Protein AF-A0A917I198-F1 (afdb_monomer_lite)

Secondary structure (DSSP, 8-state):
---TT-TTEEEE-PPTTS-EEEEEE-SS-EEEEESS----TTS---------EEEEE--EEEEEE-GGG-EEEEHHHHHTS-----HHHHHHTGGGTTTS-EEEEEEEETTEEEEEEEEEE---

Structure (mmCIF, N/CA/C/O backbone):
data_AF-A0A917I198-F1
#
_entry.id   AF-A0A917I198-F1
#
loop_
_atom_site.group_PDB
_atom_site.id
_atom_site.type_symbol
_atom_site.label_atom_id
_atom_site.label_alt_id
_atom_site.label_comp_id
_atom_site.label_asym_id
_atom_site.label_entity_id
_atom_site.label_seq_id
_atom_site.pdbx_PDB_ins_code
_atom_site.Cartn_x
_atom_site.Cartn_y
_atom_site.Cartn_z
_atom_site.occupancy
_atom_site.B_iso_or_equiv
_atom_site.auth_seq_id
_atom_site.auth_comp_id
_atom_site.auth_asym_id
_atom_site.auth_atom_id
_atom_site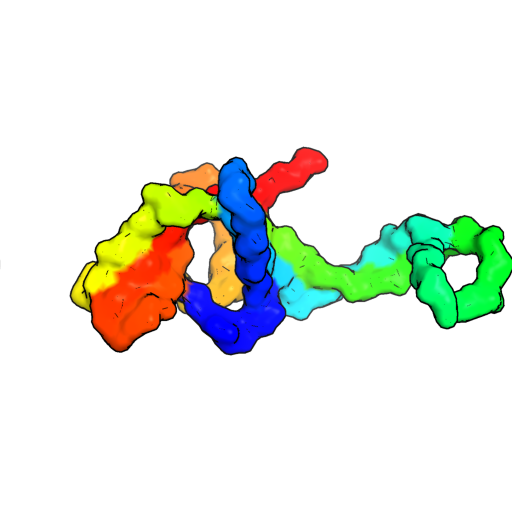.pdbx_PDB_model_num
ATOM 1 N N . MET A 1 1 ? 0.328 0.929 7.608 1.00 79.75 1 MET A N 1
ATOM 2 C CA . MET A 1 1 ? -0.414 2.214 7.566 1.00 79.75 1 MET A CA 1
ATOM 3 C C . MET A 1 1 ? 0.037 2.979 6.338 1.00 79.75 1 MET A C 1
ATOM 5 O O . MET A 1 1 ? 1.232 2.975 6.079 1.00 79.75 1 MET A O 1
ATOM 9 N N . ILE A 1 2 ? -0.884 3.589 5.590 1.00 77.31 2 ILE A N 1
ATOM 10 C CA . ILE A 1 2 ? -0.521 4.401 4.420 1.00 77.31 2 ILE A CA 1
ATOM 11 C C . ILE A 1 2 ? -0.121 5.798 4.893 1.00 77.31 2 ILE A C 1
ATOM 13 O O . ILE A 1 2 ? -0.906 6.475 5.560 1.00 77.31 2 ILE A O 1
ATOM 17 N N . ASP A 1 3 ? 1.095 6.222 4.555 1.00 78.25 3 ASP A N 1
ATOM 18 C CA . ASP A 1 3 ? 1.539 7.594 4.786 1.00 78.25 3 ASP A CA 1
ATOM 19 C C . ASP A 1 3 ? 0.968 8.513 3.698 1.00 78.25 3 ASP A C 1
ATOM 21 O O . ASP A 1 3 ? 1.244 8.340 2.514 1.00 78.25 3 ASP A O 1
ATOM 25 N N . LYS A 1 4 ? 0.178 9.514 4.103 1.00 76.94 4 LYS A N 1
ATOM 26 C CA . LYS A 1 4 ? -0.419 10.494 3.181 1.00 76.94 4 LYS A CA 1
ATOM 27 C C . LYS A 1 4 ? 0.619 11.419 2.537 1.00 76.94 4 LYS A C 1
ATOM 29 O O . LYS A 1 4 ? 0.292 12.088 1.563 1.00 76.94 4 LYS A O 1
ATOM 34 N N . LYS A 1 5 ? 1.833 11.5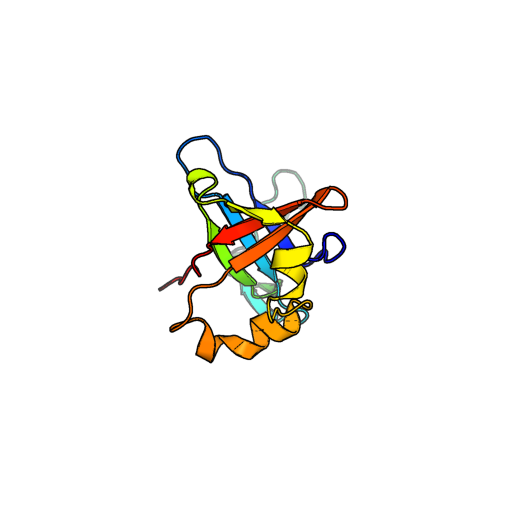03 3.091 1.00 81.25 5 LYS A N 1
ATOM 35 C CA . LYS A 1 5 ? 2.929 12.318 2.547 1.00 81.25 5 LYS A CA 1
ATOM 36 C C . LYS A 1 5 ? 3.807 11.555 1.555 1.00 81.25 5 LYS A C 1
ATOM 38 O O . LYS A 1 5 ? 4.648 12.179 0.911 1.00 81.25 5 LYS A O 1
ATOM 43 N N . ASP A 1 6 ? 3.631 10.240 1.422 1.00 82.06 6 ASP A N 1
ATOM 44 C CA . ASP A 1 6 ? 4.395 9.449 0.462 1.00 82.06 6 ASP A CA 1
ATOM 45 C C . ASP A 1 6 ? 3.852 9.675 -0.958 1.00 82.06 6 ASP A C 1
ATOM 47 O O . ASP A 1 6 ? 2.808 9.152 -1.347 1.00 82.06 6 ASP A O 1
ATOM 51 N N . THR A 1 7 ? 4.582 10.464 -1.748 1.00 84.19 7 THR A N 1
ATOM 52 C CA . THR A 1 7 ? 4.235 10.786 -3.143 1.00 84.19 7 THR A CA 1
ATOM 53 C C . THR A 1 7 ? 4.398 9.598 -4.096 1.00 84.19 7 THR A C 1
ATOM 55 O O . THR A 1 7 ? 3.977 9.672 -5.253 1.00 84.19 7 THR A O 1
ATOM 58 N N . LEU A 1 8 ? 4.994 8.499 -3.623 1.00 86.88 8 LEU A N 1
ATOM 59 C CA . LEU A 1 8 ? 5.164 7.245 -4.353 1.00 86.88 8 LEU A CA 1
ATOM 60 C C . LEU A 1 8 ? 4.046 6.239 -4.057 1.00 86.88 8 LEU A C 1
ATOM 62 O O . LEU A 1 8 ? 4.105 5.107 -4.539 1.00 86.88 8 LEU A O 1
ATOM 66 N N . ILE A 1 9 ? 3.014 6.653 -3.320 1.00 86.75 9 ILE A N 1
ATOM 67 C CA . ILE A 1 9 ? 1.754 5.926 -3.188 1.00 86.75 9 ILE A CA 1
ATOM 68 C C . ILE A 1 9 ? 0.667 6.728 -3.900 1.00 86.75 9 ILE A C 1
ATOM 70 O O . ILE A 1 9 ? 0.356 7.857 -3.527 1.00 86.75 9 ILE A O 1
ATOM 74 N N . LYS A 1 10 ? 0.050 6.134 -4.920 1.00 88.50 10 LYS A N 1
ATOM 75 C CA . LYS A 1 10 ? -1.134 6.695 -5.576 1.00 88.50 10 LYS A CA 1
ATOM 76 C C . LYS A 1 10 ? -2.355 5.868 -5.226 1.00 88.50 10 LYS A C 1
ATOM 78 O O . LYS A 1 10 ? -2.315 4.646 -5.297 1.00 88.50 10 LYS A O 1
ATOM 83 N N . LYS A 1 11 ? -3.450 6.540 -4.884 1.00 88.69 11 LYS A N 1
ATOM 84 C CA . LYS A 1 11 ? -4.772 5.933 -4.733 1.00 88.69 11 LYS A CA 1
ATOM 85 C C . LYS A 1 11 ? -5.617 6.328 -5.935 1.00 88.69 11 LYS A C 1
ATOM 87 O O . LYS A 1 11 ? -5.751 7.516 -6.216 1.00 88.69 11 LYS A O 1
ATOM 92 N N . ILE A 1 12 ? -6.158 5.341 -6.634 1.00 86.75 12 ILE A N 1
ATOM 93 C CA . ILE A 1 12 ? -6.987 5.536 -7.821 1.00 86.75 12 ILE A CA 1
ATOM 94 C C . ILE A 1 12 ? -8.404 5.121 -7.449 1.00 86.75 12 ILE A C 1
ATOM 96 O O . ILE A 1 12 ? -8.665 3.966 -7.099 1.00 86.75 12 ILE A O 1
ATOM 100 N N . GLU A 1 13 ? -9.308 6.096 -7.474 1.00 85.25 13 GLU A N 1
ATOM 101 C CA . GLU A 1 13 ? -10.712 5.885 -7.146 1.00 85.25 13 GLU A CA 1
ATOM 102 C C . GLU A 1 13 ? -11.503 5.671 -8.431 1.00 85.25 13 GLU A C 1
ATOM 104 O O . GLU A 1 13 ? -11.600 6.569 -9.269 1.00 85.25 13 GLU A O 1
ATOM 109 N N . ASN A 1 14 ? -12.053 4.472 -8.593 1.00 81.19 14 ASN A N 1
ATOM 110 C CA . ASN A 1 14 ? -12.844 4.134 -9.767 1.00 81.19 14 ASN A CA 1
ATOM 111 C C . ASN A 1 14 ? -14.336 4.397 -9.539 1.00 81.19 14 ASN A C 1
ATOM 113 O O . ASN A 1 14 ? -14.820 4.519 -8.409 1.00 81.19 14 ASN A O 1
ATOM 117 N N . LYS A 1 15 ? -15.079 4.484 -10.648 1.00 72.88 15 LYS A N 1
ATOM 118 C CA . LYS A 1 15 ? -16.539 4.634 -10.634 1.00 72.88 15 LYS A CA 1
ATOM 119 C C . LYS A 1 15 ? -17.217 3.420 -9.984 1.00 72.88 15 LYS A C 1
ATOM 121 O O . LYS A 1 15 ? -16.648 2.336 -9.865 1.00 72.88 15 LYS A O 1
ATOM 126 N N . LYS A 1 16 ? -18.468 3.628 -9.565 1.00 63.69 16 LYS A N 1
ATOM 127 C CA . LYS A 1 16 ? -19.311 2.630 -8.893 1.00 63.69 16 LYS A CA 1
ATOM 128 C C . LYS A 1 16 ? -19.359 1.333 -9.720 1.00 63.69 16 LYS A C 1
ATOM 130 O O . LYS A 1 16 ? -19.801 1.368 -10.862 1.00 63.69 16 LYS A O 1
ATOM 135 N N . GLY A 1 17 ? -18.900 0.224 -9.138 1.00 64.75 17 GLY A N 1
ATOM 136 C CA . GLY A 1 17 ? -18.868 -1.099 -9.780 1.00 64.75 17 GLY A CA 1
ATOM 137 C C . GLY A 1 17 ? -17.470 -1.629 -10.114 1.00 64.75 17 GLY A C 1
ATOM 138 O O . GLY A 1 17 ? -17.333 -2.823 -10.348 1.00 64.75 17 GLY A O 1
ATOM 139 N N . SER A 1 18 ? -16.430 -0.793 -10.070 1.00 75.56 18 SER A N 1
ATOM 140 C CA . SER A 1 18 ? -15.040 -1.227 -10.267 1.00 75.56 18 SER A CA 1
ATOM 141 C C . SER A 1 18 ? -14.252 -1.208 -8.951 1.00 75.56 18 SER A C 1
ATOM 143 O O . SER A 1 18 ? -14.519 -0.353 -8.094 1.00 75.56 18 SER A O 1
ATOM 145 N N . PRO A 1 19 ? -13.280 -2.124 -8.761 1.00 84.62 19 PRO A N 1
ATOM 146 C CA . PRO A 1 19 ? -12.386 -2.064 -7.613 1.00 84.62 19 PRO A CA 1
ATOM 147 C C . PRO A 1 19 ? -11.630 -0.736 -7.611 1.00 84.62 19 PRO A C 1
ATOM 149 O O . PRO A 1 19 ? -11.385 -0.129 -8.651 1.00 84.62 19 PRO A O 1
ATOM 152 N N . ASN A 1 20 ? -11.292 -0.255 -6.420 1.00 89.44 20 ASN A N 1
ATOM 153 C CA . ASN A 1 20 ? -10.382 0.872 -6.263 1.00 89.44 20 ASN A CA 1
ATOM 154 C C . ASN A 1 20 ? -8.962 0.326 -6.146 1.00 89.44 20 ASN A C 1
ATOM 156 O O . ASN A 1 20 ? -8.776 -0.827 -5.757 1.00 89.44 20 ASN A O 1
ATOM 160 N N . HIS A 1 21 ? -7.971 1.154 -6.454 1.00 91.75 21 HIS A N 1
ATOM 161 C CA . HIS A 1 21 ? -6.596 0.689 -6.571 1.00 91.75 21 HIS A CA 1
ATOM 162 C C . HIS A 1 21 ? -5.664 1.536 -5.715 1.00 91.75 21 HIS A C 1
ATOM 164 O O . HIS A 1 21 ? -5.863 2.741 -5.531 1.00 91.75 21 HIS A O 1
ATOM 170 N N . TYR A 1 22 ? -4.609 0.903 -5.228 1.00 90.31 22 TYR A N 1
ATOM 171 C CA . TYR A 1 22 ? -3.396 1.584 -4.836 1.00 90.31 22 TYR A CA 1
ATOM 172 C C . TYR A 1 22 ? -2.247 1.155 -5.723 1.00 90.31 22 TYR A C 1
ATOM 174 O O . TYR A 1 22 ? -2.069 -0.031 -5.974 1.00 90.31 22 TYR A O 1
ATOM 182 N N . GLN A 1 23 ? -1.416 2.115 -6.096 1.00 89.94 23 GLN A N 1
ATOM 183 C CA . GLN A 1 23 ? -0.180 1.885 -6.816 1.00 89.94 23 GLN A CA 1
ATOM 184 C C . GLN A 1 23 ? 0.994 2.380 -5.974 1.00 89.94 23 GLN A C 1
ATOM 186 O O . GLN A 1 23 ? 1.056 3.550 -5.591 1.00 89.94 23 GLN A O 1
ATOM 191 N N . PHE A 1 24 ? 1.905 1.468 -5.659 1.00 89.00 24 PHE A N 1
ATOM 192 C CA . PHE A 1 24 ? 3.079 1.675 -4.825 1.00 89.00 24 PHE A CA 1
ATOM 193 C C . PHE A 1 24 ? 4.309 1.624 -5.733 1.00 89.00 24 PHE A C 1
ATOM 195 O O . PHE A 1 24 ? 4.727 0.550 -6.157 1.00 89.00 24 PHE A O 1
ATOM 202 N N . PHE A 1 25 ? 4.889 2.778 -6.051 1.00 87.62 25 PHE A N 1
ATOM 203 C CA . PHE A 1 25 ? 6.067 2.865 -6.919 1.00 87.62 25 PHE A CA 1
ATOM 204 C C . PHE A 1 25 ? 7.343 2.558 -6.151 1.00 87.62 25 PHE A C 1
ATOM 206 O O . PHE A 1 25 ? 7.442 2.924 -4.985 1.00 87.62 25 PHE A O 1
ATOM 213 N N . PHE A 1 26 ? 8.354 1.977 -6.794 1.00 84.81 26 PHE A N 1
ATOM 214 C CA . PHE A 1 26 ? 9.693 1.842 -6.215 1.00 84.81 26 PHE A CA 1
ATOM 215 C C . PHE A 1 26 ? 10.424 3.185 -6.139 1.00 84.81 26 PHE A C 1
ATOM 217 O O . PHE A 1 26 ? 10.125 4.135 -6.868 1.00 84.81 26 PHE A O 1
ATOM 224 N N . THR A 1 27 ? 11.399 3.282 -5.228 1.00 86.12 27 THR A N 1
ATOM 225 C CA . THR A 1 27 ? 12.228 4.492 -5.095 1.00 86.12 27 THR A CA 1
ATOM 226 C C . THR A 1 27 ? 13.145 4.666 -6.305 1.00 86.12 27 THR A C 1
ATOM 228 O O . THR A 1 27 ? 13.325 5.785 -6.787 1.00 86.12 27 THR A O 1
ATOM 231 N N . GLU A 1 28 ? 13.686 3.561 -6.804 1.00 85.56 28 GLU A N 1
ATOM 232 C CA . GLU A 1 28 ? 14.610 3.527 -7.930 1.00 85.56 28 GLU A CA 1
ATOM 233 C C . GLU A 1 28 ? 13.867 3.611 -9.264 1.00 85.56 28 GLU A C 1
ATOM 235 O O . GLU A 1 28 ? 12.732 3.151 -9.404 1.00 85.56 28 GLU A O 1
ATOM 240 N N . LYS A 1 29 ? 14.524 4.219 -10.254 1.00 86.94 29 LYS A N 1
ATOM 241 C CA . LYS A 1 29 ? 14.068 4.218 -11.642 1.00 86.94 29 LYS A CA 1
ATOM 242 C C . LYS A 1 29 ? 14.929 3.254 -12.441 1.00 86.94 29 LYS A C 1
ATOM 244 O O . LYS A 1 29 ? 16.151 3.297 -12.333 1.00 86.94 29 LYS A O 1
ATOM 249 N N . LYS A 1 30 ? 14.303 2.456 -13.297 1.00 85.06 30 LYS A N 1
ATOM 250 C CA . LYS A 1 30 ? 14.987 1.589 -14.252 1.00 85.06 30 LYS A CA 1
ATOM 251 C C . LYS A 1 30 ? 14.949 2.214 -15.637 1.00 85.06 30 LYS A C 1
ATOM 253 O O . LYS A 1 30 ? 13.957 2.822 -16.039 1.00 85.06 30 LYS A O 1
ATOM 258 N N . LYS A 1 31 ? 16.058 2.076 -16.362 1.00 86.25 31 LYS A N 1
ATOM 259 C CA . LYS A 1 31 ? 16.155 2.482 -17.762 1.00 86.25 31 LYS A CA 1
ATOM 260 C C . LYS A 1 31 ? 15.509 1.397 -18.615 1.00 86.25 31 LYS A C 1
ATOM 262 O O . LYS A 1 31 ? 16.053 0.304 -18.728 1.00 86.25 31 LYS A O 1
ATOM 267 N N . ILE A 1 32 ? 14.370 1.703 -19.218 1.00 83.94 32 ILE A N 1
ATOM 268 C CA . ILE A 1 32 ? 13.648 0.787 -20.098 1.00 83.94 32 ILE A CA 1
ATOM 269 C C . ILE A 1 32 ? 13.687 1.299 -21.533 1.00 83.94 32 ILE A C 1
ATOM 271 O O . ILE A 1 32 ? 13.710 2.506 -21.781 1.00 83.94 32 ILE A O 1
ATOM 275 N N . LYS A 1 33 ? 13.715 0.368 -22.483 1.00 83.88 33 LYS A N 1
ATOM 276 C CA . LYS A 1 33 ? 13.650 0.664 -23.912 1.00 83.88 33 LYS A CA 1
ATOM 277 C C . LYS A 1 33 ? 12.184 0.640 -24.336 1.00 83.88 33 LYS A C 1
ATOM 279 O O . LYS A 1 33 ? 11.520 -0.374 -24.145 1.00 83.88 33 LYS A O 1
ATOM 284 N N . LYS A 1 34 ? 11.685 1.741 -24.890 1.00 80.00 34 LYS A N 1
ATOM 285 C CA . LYS A 1 34 ? 10.358 1.825 -25.501 1.00 80.00 34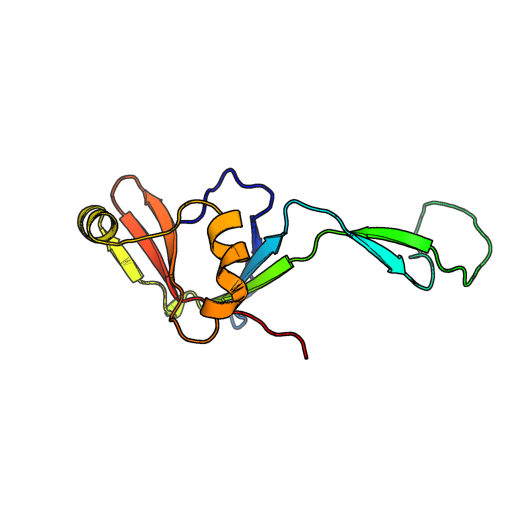 LYS A CA 1
ATOM 286 C C . LYS A 1 34 ? 10.482 1.899 -27.014 1.00 80.00 34 LYS A C 1
ATOM 288 O O . LYS A 1 34 ? 11.404 2.520 -27.546 1.00 80.00 34 LYS A O 1
ATOM 293 N N . ASN A 1 35 ? 9.538 1.249 -27.680 1.00 72.19 35 ASN A N 1
ATOM 294 C CA . ASN A 1 35 ? 9.431 1.232 -29.130 1.00 72.19 35 ASN A CA 1
ATOM 295 C C . ASN A 1 35 ? 8.361 2.251 -29.531 1.00 72.19 35 ASN A C 1
ATOM 297 O O . ASN A 1 35 ? 7.309 2.290 -28.896 1.00 72.19 35 ASN A O 1
ATOM 301 N N . ASN A 1 36 ? 8.619 3.015 -30.592 1.00 67.88 36 ASN A N 1
ATOM 302 C CA . ASN A 1 36 ? 7.749 4.066 -31.135 1.00 67.88 36 ASN A CA 1
ATOM 303 C C . ASN A 1 36 ? 7.511 5.243 -30.168 1.00 67.88 36 ASN A C 1
ATOM 305 O O . ASN A 1 36 ? 6.829 5.129 -29.151 1.00 67.88 36 ASN A O 1
ATOM 309 N N . THR A 1 37 ? 8.067 6.407 -30.504 1.00 59.03 37 THR A N 1
ATOM 310 C CA . THR A 1 37 ? 7.907 7.646 -29.729 1.00 59.03 37 THR A CA 1
ATOM 311 C C . THR A 1 37 ? 6.422 8.045 -29.624 1.00 59.03 37 THR A C 1
ATOM 313 O O . THR A 1 37 ? 5.744 8.089 -30.651 1.00 59.03 37 THR A O 1
ATOM 316 N N . PRO A 1 38 ? 5.883 8.359 -28.426 1.00 55.03 38 PRO A N 1
ATOM 317 C CA . PRO A 1 38 ? 4.489 8.751 -28.268 1.00 55.03 38 PRO A CA 1
ATOM 318 C C . PRO A 1 38 ? 4.228 10.082 -28.972 1.00 55.03 38 PRO A C 1
ATOM 320 O O . PRO A 1 38 ? 4.901 11.077 -28.700 1.00 55.03 38 PRO A O 1
ATOM 323 N N . ILE A 1 39 ? 3.215 10.113 -29.836 1.00 54.91 39 ILE A N 1
ATOM 324 C CA . ILE A 1 39 ? 2.757 11.338 -30.491 1.00 54.91 39 ILE A CA 1
ATOM 325 C C . ILE A 1 39 ? 1.965 12.146 -29.460 1.00 54.91 39 ILE A C 1
ATOM 327 O O . ILE A 1 39 ? 0.773 11.923 -29.247 1.00 54.91 39 ILE A O 1
ATOM 331 N N . ILE A 1 40 ? 2.615 13.098 -28.795 1.00 52.91 40 ILE A N 1
ATOM 332 C CA . ILE A 1 40 ? 1.885 14.125 -28.052 1.00 52.91 40 ILE A CA 1
ATOM 333 C C . ILE A 1 40 ? 1.347 15.098 -29.101 1.00 52.91 40 ILE A C 1
ATOM 335 O O . ILE A 1 40 ? 2.111 15.882 -29.668 1.00 52.91 40 ILE A O 1
ATOM 339 N N . LYS A 1 41 ? 0.033 15.044 -29.376 1.00 46.97 41 LYS A N 1
ATOM 340 C CA . LYS A 1 41 ? -0.644 16.056 -30.201 1.00 46.97 41 LYS A CA 1
ATOM 341 C C . LYS A 1 41 ? -0.232 17.442 -29.686 1.00 46.97 41 LYS A C 1
ATOM 343 O O . LYS A 1 41 ? -0.559 17.799 -28.557 1.00 46.97 41 LYS A O 1
ATOM 348 N N . ASN A 1 42 ? 0.491 18.177 -30.533 1.00 49.19 42 ASN A N 1
ATOM 349 C CA . ASN A 1 42 ? 0.900 19.583 -30.412 1.00 49.19 42 ASN A CA 1
ATOM 350 C C . ASN A 1 42 ? 2.314 19.904 -29.903 1.00 49.19 42 ASN A C 1
ATOM 352 O O . ASN A 1 42 ? 2.604 21.093 -29.767 1.00 49.19 42 ASN A O 1
ATOM 356 N N . LYS A 1 43 ? 3.232 18.947 -29.697 1.00 50.94 43 LYS A N 1
ATOM 357 C CA . LYS A 1 43 ? 4.660 19.306 -29.562 1.00 50.94 43 LYS A CA 1
ATOM 358 C C . LYS A 1 43 ? 5.595 18.338 -30.295 1.00 50.94 43 LYS A C 1
ATOM 360 O O . LYS A 1 43 ? 5.729 17.183 -29.914 1.00 50.94 43 LYS A O 1
ATOM 365 N N . ILE A 1 44 ? 6.330 18.946 -31.233 1.00 50.31 44 ILE A N 1
ATOM 366 C CA . ILE A 1 44 ? 7.521 18.508 -31.980 1.00 50.31 44 ILE A CA 1
ATOM 367 C C . ILE A 1 44 ? 7.238 17.875 -33.357 1.00 50.31 44 ILE A C 1
ATOM 369 O O . ILE A 1 44 ? 6.684 16.789 -33.485 1.00 50.31 44 ILE A O 1
ATOM 373 N N . TRP A 1 45 ? 7.699 18.594 -34.386 1.00 47.84 45 TRP A N 1
ATOM 374 C CA . TRP A 1 45 ? 7.879 18.150 -35.765 1.00 47.84 45 TRP A CA 1
ATOM 375 C C . TRP A 1 45 ? 9.101 17.227 -35.839 1.00 47.84 45 TRP A C 1
ATOM 377 O O . TRP A 1 45 ? 10.223 17.696 -36.010 1.00 47.84 45 TRP A O 1
ATOM 387 N N . VAL A 1 46 ? 8.916 15.920 -35.677 1.00 48.28 46 VAL A N 1
ATOM 388 C CA . VAL A 1 46 ? 9.941 14.943 -36.073 1.00 48.28 46 VAL A CA 1
ATOM 389 C C . VAL A 1 46 ? 9.277 13.946 -37.004 1.00 48.28 46 VAL A C 1
ATOM 391 O O . VAL A 1 46 ? 8.174 13.486 -36.718 1.00 48.28 46 VAL A O 1
ATOM 394 N N . ALA A 1 47 ? 9.930 13.651 -38.128 1.00 50.38 47 ALA A N 1
ATOM 395 C CA . ALA A 1 47 ? 9.460 12.646 -39.069 1.00 50.38 47 ALA A CA 1
ATOM 396 C C . ALA A 1 47 ? 9.217 11.310 -38.350 1.00 50.38 47 ALA A C 1
ATOM 398 O O . ALA A 1 47 ? 9.988 10.955 -37.450 1.00 50.38 47 ALA A O 1
ATOM 399 N N . ASP A 1 48 ? 8.161 10.604 -38.773 1.00 49.00 48 ASP A N 1
ATOM 400 C CA . ASP A 1 48 ? 7.759 9.263 -38.332 1.00 49.00 48 ASP A CA 1
ATOM 401 C C . ASP A 1 48 ? 8.965 8.334 -38.288 1.00 49.00 48 ASP A C 1
ATOM 403 O O . ASP A 1 48 ? 9.351 7.696 -39.270 1.00 49.00 48 ASP A O 1
ATOM 407 N N . THR A 1 49 ? 9.612 8.270 -37.137 1.00 50.91 49 THR A N 1
ATOM 408 C CA . THR A 1 49 ? 10.803 7.465 -36.995 1.00 50.91 49 THR A CA 1
ATOM 409 C C . THR A 1 49 ? 10.578 6.468 -35.884 1.00 50.91 49 THR A C 1
ATOM 411 O O . THR A 1 49 ? 10.483 6.786 -34.699 1.00 50.91 49 THR A O 1
ATOM 414 N N . LYS A 1 50 ? 10.464 5.218 -36.338 1.00 58.38 50 LYS A N 1
ATOM 415 C CA . LYS A 1 50 ? 10.388 3.956 -35.599 1.00 58.38 50 LYS A CA 1
ATOM 416 C C . LYS A 1 50 ? 11.665 3.699 -34.781 1.00 58.38 50 LYS A C 1
ATOM 418 O O . LYS A 1 50 ? 12.229 2.609 -34.834 1.00 58.38 50 LYS A O 1
ATOM 423 N N . TYR A 1 51 ? 12.192 4.703 -34.084 1.00 59.97 51 TYR A N 1
ATOM 424 C CA . TYR A 1 51 ? 13.376 4.539 -33.259 1.00 59.97 51 TYR A CA 1
ATOM 425 C C . TYR A 1 51 ? 12.980 4.127 -31.853 1.00 59.97 51 TYR A C 1
ATOM 427 O O . TYR A 1 51 ? 12.024 4.624 -31.254 1.00 59.97 51 TYR A O 1
ATOM 435 N N . ASN A 1 52 ? 13.756 3.192 -31.327 1.00 70.12 52 ASN A N 1
ATOM 436 C CA . ASN A 1 52 ? 13.661 2.828 -29.933 1.00 70.12 52 ASN A CA 1
ATOM 437 C C . ASN A 1 52 ? 14.324 3.923 -29.100 1.00 70.12 52 ASN A C 1
ATOM 439 O O . ASN A 1 52 ? 15.440 4.342 -29.408 1.00 70.12 52 ASN A O 1
ATOM 443 N N . TYR A 1 53 ? 13.671 4.342 -28.027 1.00 73.88 53 TYR A N 1
ATOM 444 C CA . TYR A 1 53 ? 14.191 5.346 -27.108 1.00 73.88 53 TYR A CA 1
ATOM 445 C C . TYR A 1 53 ? 14.211 4.786 -25.688 1.00 73.88 53 TYR A C 1
ATOM 447 O O . TYR A 1 53 ? 13.512 3.825 -25.367 1.00 73.88 53 TYR A O 1
ATOM 455 N N . TYR A 1 54 ? 15.054 5.356 -24.834 1.00 80.44 54 TYR A N 1
ATOM 456 C CA . TYR A 1 54 ? 15.153 4.932 -23.443 1.00 80.44 54 TYR A CA 1
ATOM 457 C C . TYR A 1 54 ? 14.454 5.932 -22.533 1.00 80.44 54 TYR A C 1
ATOM 459 O O . TYR A 1 54 ? 14.693 7.134 -22.631 1.00 80.44 54 TYR A O 1
ATOM 467 N N . VAL A 1 55 ? 13.644 5.426 -21.610 1.00 82.50 55 VAL A N 1
ATOM 468 C CA . VAL A 1 55 ? 13.023 6.217 -20.545 1.00 82.50 55 VAL A CA 1
ATOM 469 C C . VAL A 1 55 ? 13.361 5.633 -19.187 1.00 82.50 55 VAL A C 1
ATOM 471 O O . VAL A 1 55 ? 13.616 4.439 -19.052 1.00 82.50 55 VAL A O 1
ATOM 474 N N . TYR A 1 56 ? 13.380 6.497 -18.177 1.00 84.25 56 TYR A N 1
ATOM 475 C CA . TYR A 1 56 ? 13.530 6.089 -16.788 1.00 84.25 56 TYR A CA 1
ATOM 476 C C . TYR A 1 56 ? 12.153 5.990 -16.142 1.00 84.25 56 TYR A C 1
ATOM 478 O O . TYR A 1 56 ? 11.538 7.015 -15.836 1.00 84.25 56 TYR A O 1
ATOM 486 N N . GLU A 1 57 ? 11.691 4.767 -15.907 1.00 83.19 57 GLU A N 1
ATOM 487 C CA . GLU A 1 57 ? 10.401 4.490 -15.273 1.00 83.19 57 GLU A CA 1
ATOM 488 C C . GLU A 1 57 ? 10.599 3.828 -13.911 1.00 83.19 57 GLU A C 1
ATOM 490 O O . GLU A 1 57 ? 11.633 3.219 -13.638 1.00 83.19 57 GLU A O 1
ATOM 495 N N . ARG A 1 58 ? 9.637 4.036 -13.011 1.00 83.94 58 ARG A N 1
ATOM 496 C CA . ARG A 1 58 ? 9.603 3.349 -11.719 1.00 83.94 58 ARG A CA 1
ATOM 497 C C . ARG A 1 58 ? 8.735 2.119 -11.895 1.00 83.94 58 ARG A C 1
ATOM 499 O O . ARG A 1 58 ? 7.590 2.262 -12.322 1.00 83.94 58 ARG A O 1
ATOM 506 N N . ASP A 1 59 ? 9.247 0.969 -11.489 1.00 83.88 59 ASP A N 1
ATOM 507 C CA . ASP A 1 59 ? 8.393 -0.194 -11.286 1.00 83.88 59 ASP A CA 1
ATOM 508 C C . ASP A 1 59 ? 7.348 0.135 -10.210 1.00 83.88 59 ASP A C 1
ATOM 510 O O . ASP A 1 59 ? 7.527 1.052 -9.391 1.00 83.88 59 ASP A O 1
ATOM 514 N N . SER A 1 60 ? 6.251 -0.613 -10.187 1.00 85.81 60 SER A N 1
ATOM 515 C CA . SER A 1 60 ? 5.217 -0.447 -9.172 1.00 85.81 60 SER A CA 1
ATOM 516 C C . SER A 1 60 ? 4.536 -1.758 -8.836 1.00 85.81 60 SER A C 1
ATOM 518 O O . SER A 1 60 ? 4.313 -2.567 -9.730 1.00 85.81 60 SER A O 1
ATOM 520 N N . TYR A 1 61 ? 4.116 -1.892 -7.581 1.00 86.50 61 TYR A N 1
ATOM 521 C CA . TYR A 1 61 ? 3.109 -2.869 -7.187 1.00 86.50 61 TYR A CA 1
ATOM 522 C C . TYR A 1 61 ? 1.738 -2.237 -7.138 1.00 86.50 61 TYR A C 1
ATOM 524 O O . TYR A 1 61 ? 1.573 -1.109 -6.667 1.00 86.50 61 TYR A O 1
ATOM 532 N N . GLU A 1 62 ? 0.752 -2.998 -7.579 1.00 88.25 62 GLU A N 1
ATOM 533 C CA . GLU A 1 62 ? -0.633 -2.582 -7.551 1.00 88.25 62 GLU A CA 1
ATOM 534 C C . GLU A 1 62 ? -1.446 -3.470 -6.617 1.00 88.25 62 GLU A C 1
ATOM 536 O O . GLU A 1 62 ? -1.226 -4.676 -6.515 1.00 88.25 62 GLU A O 1
ATOM 541 N N . PHE A 1 63 ? -2.373 -2.842 -5.902 1.00 89.69 63 PHE A N 1
ATOM 542 C CA . PHE A 1 63 ? -3.266 -3.490 -4.959 1.00 89.69 63 PHE A CA 1
ATOM 543 C C . PHE A 1 63 ? -4.696 -3.032 -5.212 1.00 89.69 63 PHE A C 1
ATOM 545 O O . PHE A 1 63 ? -4.965 -1.832 -5.199 1.00 89.69 63 PHE A O 1
ATOM 552 N N . VAL A 1 64 ? -5.625 -3.968 -5.367 1.00 92.00 64 VAL A N 1
ATOM 553 C CA . VAL A 1 64 ? -7.056 -3.681 -5.513 1.00 92.00 64 VAL A CA 1
ATOM 554 C C . VAL A 1 64 ? -7.797 -3.828 -4.194 1.00 92.00 64 VAL A C 1
ATOM 556 O O . VAL A 1 64 ? -7.415 -4.617 -3.331 1.00 92.00 64 VAL A O 1
ATOM 559 N N . PHE A 1 65 ? -8.878 -3.070 -4.032 1.00 92.00 65 PHE A N 1
ATOM 560 C CA . PHE A 1 65 ? -9.759 -3.163 -2.875 1.00 92.00 65 PHE A CA 1
ATOM 561 C C . PHE A 1 65 ? -11.203 -2.782 -3.196 1.00 92.00 65 PHE A C 1
ATOM 563 O O . PHE A 1 65 ? -11.487 -1.962 -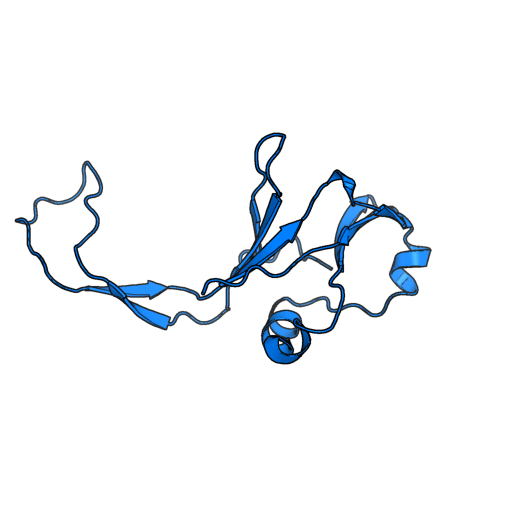4.078 1.00 92.00 65 PHE A O 1
ATOM 570 N N . TYR A 1 66 ? -12.118 -3.312 -2.389 1.00 90.75 66 TYR A N 1
ATOM 571 C CA . TYR A 1 66 ? -13.541 -3.003 -2.446 1.00 90.75 66 TYR A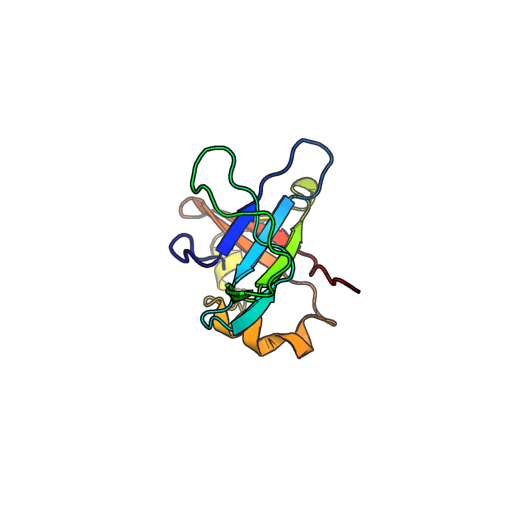 CA 1
ATOM 572 C C . TYR A 1 66 ? -13.946 -2.213 -1.207 1.00 90.75 66 TYR A C 1
ATOM 574 O O . TYR A 1 66 ? -13.780 -2.677 -0.084 1.00 90.75 66 TYR A O 1
ATOM 582 N N . ARG A 1 67 ? -14.517 -1.016 -1.395 1.00 88.19 67 ARG A N 1
ATOM 583 C CA . ARG A 1 67 ? -14.981 -0.172 -0.274 1.00 88.19 67 ARG A CA 1
ATOM 584 C C . ARG A 1 67 ? -16.058 -0.847 0.578 1.00 88.19 67 ARG A C 1
ATOM 586 O O . ARG A 1 67 ? -16.213 -0.505 1.741 1.00 88.19 67 ARG A O 1
ATOM 593 N N . THR A 1 68 ? -16.794 -1.800 0.011 1.00 89.25 68 THR A N 1
ATOM 594 C CA . THR A 1 68 ? -17.785 -2.615 0.729 1.00 89.25 68 THR A CA 1
ATOM 595 C C . THR A 1 68 ? -17.157 -3.532 1.780 1.00 89.25 68 THR A C 1
ATOM 597 O O . THR A 1 68 ? -17.855 -3.957 2.692 1.00 89.25 68 THR A O 1
ATOM 600 N N . GLU A 1 69 ? -15.856 -3.818 1.681 1.00 90.56 69 GLU A N 1
ATOM 601 C CA . GLU A 1 69 ? -15.105 -4.627 2.650 1.00 90.56 69 GLU A CA 1
ATOM 602 C C . GLU A 1 69 ? -14.384 -3.777 3.712 1.00 90.56 69 GLU A C 1
ATOM 604 O O . GLU A 1 69 ? -13.703 -4.323 4.585 1.00 90.56 69 GLU A O 1
ATOM 609 N N . ASP A 1 70 ? -14.505 -2.445 3.654 1.00 92.38 70 ASP A N 1
ATOM 610 C CA . ASP A 1 70 ? -13.853 -1.552 4.608 1.00 92.38 70 ASP A CA 1
ATOM 611 C C . ASP A 1 70 ? -14.418 -1.753 6.021 1.00 92.38 70 ASP A C 1
ATOM 613 O O . ASP A 1 70 ? -15.628 -1.704 6.254 1.00 92.38 70 ASP A O 1
ATOM 617 N N . LYS A 1 71 ? -13.523 -1.908 6.999 1.00 94.94 71 LYS A N 1
ATOM 618 C CA . LYS A 1 71 ? -13.876 -1.975 8.419 1.00 94.94 71 LYS A CA 1
ATOM 619 C C . LYS A 1 71 ? -13.418 -0.718 9.136 1.00 94.94 71 LYS A C 1
ATOM 621 O O . LYS A 1 71 ? -12.266 -0.305 9.022 1.00 94.94 71 LYS A O 1
ATOM 626 N N . LEU A 1 72 ? -14.303 -0.129 9.931 1.00 95.50 72 LEU A N 1
ATOM 627 C CA . LEU A 1 72 ? -13.949 0.980 10.807 1.00 95.50 72 LEU A CA 1
ATOM 628 C C . LEU A 1 72 ? -13.372 0.429 12.115 1.00 95.50 72 LEU A C 1
ATOM 630 O O . LEU A 1 72 ? -14.060 -0.280 12.845 1.00 95.50 72 LEU A O 1
ATOM 634 N N . ILE A 1 73 ? -12.125 0.772 12.425 1.00 95.69 73 ILE A N 1
ATOM 635 C CA . ILE A 1 73 ? -11.446 0.356 13.656 1.00 95.69 73 ILE A CA 1
ATOM 636 C C . ILE A 1 73 ? -11.129 1.561 14.544 1.00 95.69 73 ILE A C 1
ATOM 638 O O . ILE A 1 73 ? -10.932 2.687 14.071 1.00 95.69 73 ILE A O 1
ATOM 642 N N . SER A 1 74 ? -11.085 1.323 15.854 1.00 95.69 74 SER A N 1
ATOM 643 C CA . SER A 1 74 ? -10.710 2.333 16.843 1.00 95.69 74 SER A CA 1
ATOM 644 C C . SER A 1 74 ? -9.192 2.442 16.987 1.00 95.69 74 SER A C 1
ATOM 646 O O . SER A 1 74 ? -8.445 1.536 16.611 1.00 95.69 74 SER A O 1
ATOM 648 N N . LYS A 1 75 ? -8.728 3.535 17.600 1.00 93.38 75 LYS A N 1
ATOM 649 C CA . LYS A 1 75 ? -7.315 3.706 17.970 1.00 93.38 75 LYS A CA 1
ATOM 650 C C . LYS A 1 75 ? -6.782 2.558 18.841 1.00 93.38 75 LYS A C 1
ATOM 652 O O . LYS A 1 75 ? -5.687 2.079 18.582 1.00 93.38 75 LYS A O 1
ATOM 657 N N . LYS A 1 76 ? -7.581 2.060 19.793 1.00 94.56 76 LYS A N 1
ATOM 658 C CA . LYS A 1 76 ? -7.205 0.927 20.658 1.00 94.56 76 LYS A CA 1
ATOM 659 C C . LYS A 1 76 ? -6.942 -0.350 19.850 1.00 94.56 76 LYS A C 1
ATOM 661 O O . LYS A 1 76 ? -5.980 -1.054 20.120 1.00 94.56 76 LYS A O 1
ATOM 666 N N . VAL A 1 77 ? -7.774 -0.624 18.840 1.00 93.56 77 VAL A N 1
ATOM 667 C CA . VAL A 1 77 ? -7.558 -1.757 17.924 1.00 93.56 77 VAL A CA 1
ATOM 668 C C . VAL A 1 77 ? -6.315 -1.524 17.072 1.00 93.56 77 VAL A C 1
ATOM 670 O O . VAL A 1 77 ? -5.534 -2.441 16.887 1.00 93.56 77 VAL A O 1
ATOM 673 N N . LEU A 1 78 ? -6.085 -0.304 16.577 1.00 91.25 78 LEU A N 1
ATOM 674 C CA . LEU A 1 78 ? -4.867 0.009 15.825 1.00 91.25 78 LEU A CA 1
ATOM 675 C C . LEU A 1 78 ? -3.591 -0.241 16.646 1.00 91.25 78 LEU A C 1
ATOM 677 O O . LEU A 1 78 ? -2.618 -0.769 16.114 1.00 91.25 78 LEU A O 1
ATOM 681 N N . GLU A 1 79 ? -3.594 0.150 17.919 1.00 91.12 79 GLU A N 1
ATOM 682 C CA . GLU A 1 79 ? -2.457 -0.002 18.834 1.00 91.12 79 GLU A CA 1
ATOM 683 C C . GLU A 1 79 ? -2.135 -1.469 19.146 1.00 91.12 79 GLU A C 1
ATOM 685 O O . GLU A 1 79 ? -0.977 -1.784 19.400 1.00 91.12 79 GLU A O 1
ATOM 690 N N . SER A 1 80 ? -3.116 -2.375 19.064 1.00 92.75 80 SER A N 1
ATOM 691 C CA . SER A 1 80 ? -2.885 -3.814 19.246 1.00 92.75 80 SER A CA 1
ATOM 692 C C . SER A 1 80 ? -2.359 -4.527 17.996 1.00 92.75 80 SER A C 1
ATOM 694 O O . SER A 1 80 ? -2.074 -5.719 18.055 1.00 92.75 80 SER A O 1
ATOM 696 N N . LEU A 1 81 ? -2.268 -3.847 16.848 1.00 88.62 81 LEU A N 1
ATOM 697 C CA . LEU A 1 81 ? -1.815 -4.455 15.597 1.00 88.62 81 LEU A CA 1
ATOM 698 C C . LEU A 1 81 ? -0.312 -4.269 15.403 1.00 88.62 81 LEU A C 1
ATOM 700 O O . LEU A 1 81 ? 0.228 -3.176 15.569 1.00 88.62 81 LEU A O 1
ATOM 704 N N . THR A 1 82 ? 0.349 -5.307 14.901 1.00 85.50 82 THR A N 1
ATOM 705 C CA . THR A 1 82 ? 1.676 -5.174 14.296 1.00 85.50 82 THR A CA 1
ATOM 706 C C . THR A 1 82 ? 1.513 -4.747 12.842 1.00 85.50 82 THR A C 1
ATOM 708 O O . THR A 1 82 ? 0.880 -5.443 12.050 1.00 85.50 82 THR A O 1
ATOM 711 N N . TYR A 1 83 ? 2.064 -3.591 12.468 1.00 82.69 83 TYR A N 1
ATOM 712 C CA . TYR A 1 83 ? 1.962 -3.088 11.100 1.00 82.69 83 TYR A CA 1
ATOM 713 C C . TYR A 1 83 ? 3.230 -2.379 10.636 1.00 82.69 83 TYR A C 1
ATOM 715 O O . 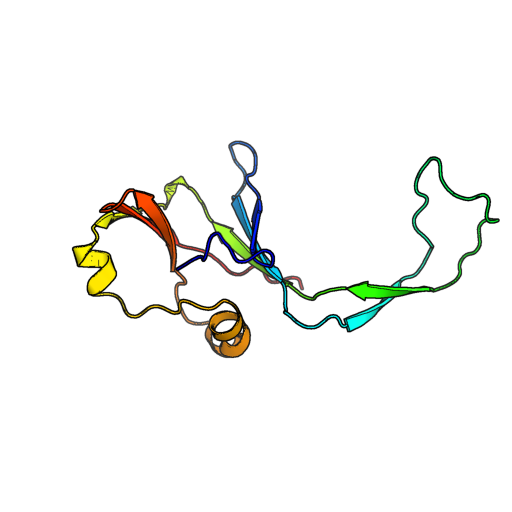TYR A 1 83 ? 3.919 -1.687 11.384 1.00 82.69 83 TYR A O 1
ATOM 723 N N . VAL A 1 84 ? 3.478 -2.492 9.336 1.00 82.88 84 VAL A N 1
ATOM 724 C CA . VAL A 1 84 ? 4.525 -1.754 8.635 1.00 82.88 84 VAL A CA 1
ATOM 725 C C . VAL A 1 84 ? 4.057 -0.320 8.364 1.00 82.88 84 VAL A C 1
ATOM 727 O O . VAL A 1 84 ? 2.902 -0.077 7.990 1.00 82.88 84 VAL A O 1
ATOM 730 N N . LYS A 1 85 ? 4.950 0.654 8.573 1.00 80.38 85 LYS A N 1
ATOM 731 C CA . LYS A 1 85 ? 4.681 2.085 8.331 1.00 80.38 85 LYS A CA 1
ATOM 732 C C . LYS A 1 85 ? 5.287 2.611 7.033 1.00 80.38 85 LYS A C 1
ATOM 734 O O . LYS A 1 85 ? 4.791 3.600 6.513 1.00 80.38 85 LYS A O 1
ATOM 739 N N . ARG A 1 86 ? 6.356 1.985 6.537 1.00 81.44 86 ARG A N 1
ATOM 740 C CA . ARG A 1 86 ? 7.111 2.462 5.373 1.00 81.44 86 ARG A CA 1
ATOM 741 C C . ARG A 1 86 ? 6.848 1.598 4.148 1.00 81.44 86 ARG A C 1
ATOM 743 O O . ARG A 1 86 ? 6.894 0.372 4.239 1.00 81.44 86 ARG A O 1
ATOM 750 N N . ARG A 1 87 ? 6.625 2.241 3.002 1.00 85.12 87 ARG A N 1
ATOM 751 C CA . ARG A 1 87 ? 6.394 1.587 1.708 1.00 85.12 87 ARG A CA 1
ATOM 752 C C . ARG A 1 87 ? 7.518 0.615 1.346 1.00 85.12 87 ARG A C 1
ATOM 754 O O . ARG A 1 87 ? 7.243 -0.498 0.922 1.00 85.12 87 ARG A O 1
ATOM 761 N N . GLU A 1 88 ? 8.776 0.992 1.560 1.00 82.50 88 GLU A N 1
ATOM 762 C CA . GLU A 1 88 ? 9.943 0.183 1.188 1.00 82.50 88 GLU A CA 1
ATOM 763 C C . GLU A 1 88 ? 9.990 -1.148 1.939 1.00 82.50 88 GLU A C 1
ATOM 765 O O . GLU A 1 88 ? 10.456 -2.144 1.397 1.00 82.50 88 GLU A O 1
ATOM 770 N N . GLN A 1 89 ? 9.502 -1.179 3.181 1.00 82.00 89 GLN A N 1
ATOM 771 C CA . GLN A 1 89 ? 9.422 -2.412 3.964 1.00 82.00 89 GLN A CA 1
ATOM 772 C C . GLN A 1 89 ? 8.389 -3.371 3.363 1.00 82.00 89 GLN A C 1
ATOM 774 O O . GLN A 1 89 ? 8.680 -4.554 3.255 1.00 82.00 89 GLN A O 1
ATOM 779 N N . LEU A 1 90 ? 7.241 -2.856 2.906 1.00 81.31 90 LEU A N 1
ATOM 780 C CA . LEU A 1 90 ? 6.238 -3.653 2.194 1.00 81.31 90 LEU A CA 1
ATOM 781 C C . LEU A 1 90 ? 6.784 -4.185 0.857 1.00 81.31 90 LEU A C 1
ATOM 783 O O . LEU A 1 90 ? 6.609 -5.359 0.541 1.00 81.31 90 LEU A O 1
ATOM 787 N N . LEU A 1 91 ? 7.477 -3.340 0.089 1.00 78.88 91 LEU A N 1
ATOM 788 C CA . LEU A 1 91 ? 8.024 -3.724 -1.215 1.00 78.88 91 LEU A CA 1
ATOM 789 C C . LEU A 1 91 ? 9.165 -4.749 -1.097 1.00 78.88 91 LEU A C 1
ATOM 791 O O . LEU A 1 91 ? 9.255 -5.666 -1.897 1.00 78.88 91 LEU A O 1
ATOM 795 N N . LYS A 1 92 ? 10.001 -4.679 -0.053 1.00 76.88 92 LYS A N 1
ATOM 796 C CA . LYS A 1 92 ? 11.032 -5.707 0.197 1.00 76.88 92 LYS A CA 1
ATOM 797 C C . LYS A 1 92 ? 10.450 -7.073 0.570 1.00 76.88 92 LYS A C 1
ATOM 799 O O . LYS A 1 92 ? 11.139 -8.082 0.450 1.00 76.88 92 LYS A O 1
ATOM 804 N N . THR A 1 93 ? 9.202 -7.114 1.033 1.00 69.75 93 THR A N 1
ATOM 805 C CA . THR A 1 93 ? 8.518 -8.347 1.440 1.00 69.75 93 THR A CA 1
ATOM 806 C C . THR A 1 93 ? 7.754 -9.038 0.311 1.00 69.75 93 THR A C 1
ATOM 808 O O . THR A 1 93 ? 6.932 -9.895 0.602 1.00 69.75 93 THR A O 1
ATOM 811 N N . GLU A 1 94 ? 8.028 -8.730 -0.961 1.00 60.25 94 GLU A N 1
ATOM 812 C CA . GLU A 1 94 ? 7.397 -9.349 -2.144 1.00 60.25 94 GLU A CA 1
ATOM 813 C C . GLU A 1 94 ? 7.175 -10.865 -2.043 1.00 60.25 94 GLU A C 1
ATOM 815 O O . GLU A 1 94 ? 6.074 -11.341 -2.310 1.00 60.25 94 GLU A O 1
ATOM 820 N N . LYS A 1 95 ? 8.175 -11.628 -1.577 1.00 56.47 95 LYS A N 1
ATOM 821 C CA . LYS A 1 95 ? 8.060 -13.090 -1.405 1.00 56.47 95 LYS A CA 1
ATOM 822 C C . LYS A 1 95 ? 6.991 -13.520 -0.389 1.00 56.47 95 LYS A C 1
ATOM 824 O O . LYS A 1 95 ? 6.534 -14.655 -0.437 1.00 56.47 95 LYS A O 1
ATOM 829 N N . LEU A 1 96 ? 6.593 -12.640 0.529 1.00 55.91 96 LEU A N 1
ATOM 830 C CA . LEU A 1 96 ? 5.592 -12.897 1.568 1.00 55.91 96 LEU A CA 1
ATOM 831 C C . LEU A 1 96 ? 4.178 -12.478 1.137 1.00 55.91 96 LEU A C 1
ATOM 833 O O . LEU A 1 96 ? 3.211 -12.956 1.721 1.00 55.91 96 LEU A O 1
ATOM 837 N N . LEU A 1 97 ? 4.018 -11.640 0.107 1.00 63.00 97 LEU A N 1
ATOM 838 C CA . LEU A 1 97 ? 2.700 -11.134 -0.315 1.00 63.00 97 LEU A CA 1
ATOM 839 C C . LEU A 1 97 ? 1.762 -12.234 -0.852 1.00 63.00 97 LEU A C 1
ATOM 841 O O . LEU A 1 97 ? 0.562 -12.002 -0.959 1.00 63.00 97 LEU A O 1
ATOM 845 N N . PHE A 1 98 ? 2.289 -13.426 -1.146 1.00 60.03 98 PHE A N 1
ATOM 846 C CA . PHE A 1 98 ? 1.535 -14.558 -1.691 1.00 60.03 98 PHE A CA 1
ATOM 847 C C . PHE A 1 98 ? 0.718 -15.340 -0.650 1.00 60.03 98 PHE A C 1
ATOM 849 O O . PHE A 1 98 ? -0.272 -15.963 -1.018 1.00 60.03 98 PHE A O 1
ATOM 856 N N . ASN A 1 99 ? 1.080 -15.283 0.639 1.00 62.78 99 ASN A N 1
ATOM 857 C CA . ASN A 1 99 ? 0.485 -16.153 1.670 1.00 62.78 99 ASN A CA 1
ATOM 858 C C . ASN A 1 99 ? -0.260 -15.411 2.788 1.00 62.78 99 ASN A C 1
ATOM 860 O O . ASN A 1 99 ? -0.780 -16.048 3.704 1.00 62.78 99 ASN A O 1
ATOM 864 N N . PHE A 1 100 ? -0.329 -14.079 2.744 1.00 69.56 100 PHE A N 1
ATOM 865 C CA . PHE A 1 100 ? -0.961 -13.295 3.804 1.00 69.56 100 PHE A CA 1
ATOM 866 C C . PHE A 1 100 ? -2.092 -12.427 3.274 1.00 69.56 100 PHE A C 1
ATOM 868 O O . PHE A 1 100 ? -2.015 -11.836 2.201 1.00 69.56 100 PHE A O 1
ATOM 875 N N . THR A 1 101 ? -3.143 -12.292 4.085 1.00 81.06 101 THR A N 1
ATOM 876 C CA . THR A 1 101 ? -4.143 -11.251 3.853 1.00 81.06 101 THR A CA 1
ATOM 877 C C . THR A 1 101 ? -3.539 -9.902 4.216 1.00 81.06 101 THR A C 1
ATOM 879 O O . THR A 1 101 ? -3.141 -9.680 5.361 1.00 81.06 101 THR A O 1
ATOM 882 N N . ILE A 1 102 ? -3.496 -8.991 3.250 1.00 86.75 102 ILE A N 1
ATOM 883 C CA . ILE A 1 102 ? -2.905 -7.670 3.436 1.00 86.75 102 ILE A CA 1
ATOM 884 C C . ILE A 1 102 ? -4.007 -6.684 3.810 1.00 86.75 102 ILE A C 1
ATOM 886 O O . ILE A 1 102 ? -5.054 -6.608 3.163 1.00 86.75 102 ILE A O 1
ATOM 890 N N . TYR A 1 103 ? -3.746 -5.898 4.853 1.00 90.75 103 TYR A N 1
ATOM 891 C CA . TYR A 1 103 ? -4.620 -4.814 5.274 1.00 90.75 103 TYR A CA 1
ATOM 892 C C . TYR A 1 103 ? -3.892 -3.481 5.206 1.00 90.75 103 TYR A C 1
ATOM 894 O O . TYR A 1 103 ? -2.835 -3.286 5.812 1.00 90.75 103 TYR A O 1
ATOM 902 N N . PHE A 1 104 ? -4.493 -2.529 4.506 1.00 92.06 104 PHE A N 1
ATOM 903 C CA . PHE A 1 104 ? -4.074 -1.139 4.532 1.00 92.06 104 PHE A CA 1
ATOM 904 C C . PHE A 1 104 ? -4.919 -0.363 5.530 1.00 92.06 104 PHE A C 1
ATOM 906 O O . PHE A 1 104 ? -6.115 -0.595 5.678 1.00 92.06 104 PHE A O 1
ATOM 913 N N . ILE A 1 105 ? -4.273 0.558 6.239 1.00 92.31 105 ILE A N 1
ATOM 914 C CA . ILE A 1 105 ? -4.917 1.365 7.272 1.00 92.31 105 ILE A CA 1
ATOM 915 C C . ILE A 1 105 ? -4.813 2.830 6.870 1.00 92.31 105 ILE A C 1
ATOM 917 O O . ILE A 1 105 ? -3.696 3.332 6.695 1.00 92.31 105 ILE A O 1
ATOM 921 N N . GLU A 1 106 ? -5.963 3.493 6.748 1.00 89.31 106 GLU A N 1
ATOM 922 C CA . GLU A 1 106 ? -6.097 4.920 6.441 1.00 89.31 106 GLU A CA 1
ATOM 923 C C . GLU A 1 106 ? -6.739 5.668 7.628 1.00 89.31 106 GLU A C 1
ATOM 925 O O . GLU A 1 106 ? -7.791 5.252 8.122 1.00 89.31 106 GLU A O 1
ATOM 930 N N . PRO A 1 107 ? -6.162 6.789 8.099 1.00 89.06 107 PRO A N 1
ATOM 931 C CA . PRO A 1 107 ? -6.784 7.596 9.144 1.00 89.06 107 PRO A CA 1
ATOM 932 C C . PRO A 1 107 ? -7.974 8.394 8.596 1.00 89.06 107 PRO A C 1
ATOM 934 O O . PRO A 1 107 ? -7.830 9.138 7.616 1.00 89.06 107 PRO A O 1
ATOM 937 N N . VAL A 1 108 ? -9.118 8.283 9.281 1.00 87.81 108 VAL A N 1
ATOM 938 C CA . VAL A 1 108 ? -10.335 9.072 9.016 1.00 87.81 108 VAL A CA 1
ATOM 939 C C . VAL A 1 108 ? -10.360 10.304 9.914 1.00 87.81 108 VAL A C 1
ATOM 941 O O . VAL A 1 108 ? -10.480 11.426 9.436 1.00 87.81 108 VAL A O 1
ATOM 944 N N . ASN A 1 109 ? -10.204 10.099 11.224 1.00 86.38 109 ASN A N 1
ATOM 945 C CA . ASN A 1 109 ? -10.069 11.158 12.223 1.00 86.38 109 ASN A CA 1
ATOM 946 C C . ASN A 1 109 ? -9.170 10.686 13.379 1.00 86.38 109 ASN A C 1
ATOM 948 O O . ASN A 1 109 ? -8.648 9.574 13.338 1.00 86.38 109 ASN A O 1
ATOM 952 N N . LYS A 1 110 ? -8.984 11.520 14.414 1.00 82.81 110 LYS A N 1
ATOM 953 C CA . LYS A 1 110 ? -8.022 11.267 15.507 1.00 82.81 110 LYS A CA 1
ATOM 954 C C . LYS A 1 110 ? -8.163 9.891 16.182 1.00 82.81 110 LYS A C 1
ATOM 956 O O . LYS A 1 110 ? -7.162 9.380 16.668 1.00 82.81 110 LYS A O 1
ATOM 961 N N . ASN A 1 111 ? -9.360 9.293 16.191 1.00 92.00 111 ASN A N 1
ATOM 962 C CA . ASN A 1 111 ? -9.636 8.047 16.918 1.00 92.00 111 ASN A CA 1
ATOM 963 C C . ASN A 1 111 ? -10.224 6.921 16.051 1.00 92.00 111 ASN A C 1
ATOM 965 O O . ASN A 1 111 ? -10.525 5.847 16.580 1.00 92.00 111 ASN A O 1
ATOM 969 N N . LYS A 1 112 ? -10.410 7.155 14.747 1.00 92.44 112 LYS A N 1
ATOM 970 C CA . LYS A 1 112 ? -11.050 6.214 13.821 1.00 92.44 112 LYS A CA 1
ATOM 971 C C . LYS A 1 112 ? -10.212 6.027 12.564 1.00 92.44 112 LYS A C 1
ATOM 973 O O . LYS A 1 112 ? -9.768 6.997 11.942 1.00 92.44 112 LYS A O 1
ATOM 978 N N . TYR A 1 113 ? -10.069 4.772 12.164 1.00 94.38 113 TYR A N 1
ATOM 979 C CA . TYR A 1 113 ? -9.281 4.365 11.009 1.00 94.38 113 TYR A CA 1
ATOM 980 C C . TYR A 1 113 ? -10.087 3.400 10.148 1.00 94.38 113 TYR A C 1
ATOM 982 O O . TYR A 1 113 ? -10.848 2.589 10.670 1.00 94.38 113 TYR A O 1
ATOM 990 N N . ILE A 1 114 ? -9.904 3.476 8.835 1.00 94.31 114 ILE A N 1
ATOM 991 C CA . ILE A 1 114 ? -10.388 2.453 7.913 1.00 94.31 114 ILE A CA 1
ATOM 992 C C . ILE A 1 114 ? -9.305 1.388 7.816 1.00 94.31 114 ILE A C 1
ATOM 994 O O . ILE A 1 114 ? -8.182 1.685 7.413 1.00 94.31 114 ILE A O 1
ATOM 998 N N . MET A 1 115 ? -9.649 0.161 8.190 1.00 94.69 115 MET A N 1
ATOM 999 C CA . MET A 1 115 ? -8.898 -1.041 7.872 1.00 94.69 115 MET A CA 1
ATOM 1000 C C . MET A 1 115 ? -9.496 -1.649 6.609 1.00 94.69 115 MET A C 1
ATOM 1002 O O . MET A 1 115 ? -10.660 -2.042 6.577 1.00 94.69 115 MET A O 1
ATOM 1006 N N . ARG A 1 116 ? -8.678 -1.716 5.571 1.00 93.50 116 ARG A N 1
ATOM 1007 C CA . ARG A 1 116 ? -9.076 -2.078 4.222 1.00 93.50 116 ARG A CA 1
ATOM 1008 C C . ARG A 1 116 ? -8.320 -3.310 3.792 1.00 93.50 116 ARG A C 1
ATOM 1010 O O . ARG A 1 116 ? -7.091 -3.285 3.742 1.00 93.50 116 ARG A O 1
ATOM 1017 N N . LYS A 1 117 ? -9.052 -4.373 3.486 1.00 92.31 117 LYS A N 1
ATOM 1018 C CA . LYS A 1 117 ? -8.471 -5.563 2.876 1.00 92.31 117 LYS A CA 1
ATOM 1019 C C . LYS A 1 117 ? -8.066 -5.228 1.441 1.00 92.31 117 LYS A C 1
ATOM 1021 O O . LYS A 1 117 ? -8.833 -4.587 0.723 1.00 92.31 117 LYS A O 1
ATOM 1026 N N . VAL A 1 118 ? -6.853 -5.606 1.055 1.00 90.94 118 VAL A N 1
ATOM 1027 C CA . VAL A 1 118 ? -6.329 -5.368 -0.292 1.00 90.94 118 VAL A CA 1
ATOM 1028 C C . VAL A 1 118 ? -5.797 -6.656 -0.900 1.00 90.94 118 VAL A C 1
ATOM 1030 O O . VAL A 1 118 ? -5.352 -7.551 -0.181 1.00 90.94 118 VAL A O 1
ATOM 1033 N N . TYR A 1 119 ? -5.822 -6.723 -2.225 1.00 88.38 119 TYR A N 1
ATOM 1034 C CA . TYR A 1 119 ? -5.373 -7.875 -2.995 1.00 88.38 119 TYR A CA 1
ATOM 1035 C C . TYR A 1 119 ? -4.284 -7.425 -3.971 1.00 88.38 119 TYR A C 1
ATOM 1037 O O . TYR A 1 119 ? -4.514 -6.455 -4.696 1.00 88.38 119 TYR A O 1
ATOM 1045 N N . PRO A 1 120 ? -3.100 -8.057 -3.983 1.00 87.19 120 PRO A N 1
ATOM 1046 C CA . PRO A 1 120 ? -2.069 -7.733 -4.962 1.00 87.19 120 PRO A CA 1
ATOM 1047 C C . PRO A 1 120 ? -2.557 -8.064 -6.378 1.00 87.19 120 PRO A C 1
ATOM 1049 O O . PRO A 1 120 ? -3.220 -9.078 -6.591 1.00 87.19 120 PRO A O 1
ATOM 1052 N N . VAL A 1 121 ? -2.235 -7.199 -7.337 1.00 84.25 121 VAL A N 1
ATOM 1053 C CA . VAL A 1 121 ? -2.465 -7.437 -8.765 1.00 84.25 121 VAL A CA 1
ATOM 1054 C C . VAL A 1 121 ? -1.196 -8.027 -9.359 1.00 84.25 121 VAL A C 1
ATOM 1056 O O . VAL A 1 121 ? -0.112 -7.460 -9.207 1.00 84.25 121 VAL A O 1
ATOM 1059 N N . PHE A 1 122 ? -1.345 -9.155 -10.045 1.00 72.56 122 PHE A N 1
ATOM 1060 C CA . PHE A 1 122 ? -0.275 -9.793 -10.795 1.00 72.56 122 PHE A CA 1
ATOM 1061 C C . PHE A 1 122 ? -0.592 -9.660 -12.279 1.00 72.56 122 PHE A C 1
ATOM 1063 O O . PHE A 1 122 ? -1.694 -9.990 -12.712 1.00 72.56 122 PHE A O 1
ATOM 1070 N N . TYR A 1 123 ? 0.365 -9.126 -13.027 1.00 64.12 123 TYR A N 1
ATOM 1071 C CA . TYR A 1 123 ? 0.321 -9.113 -14.480 1.00 64.12 123 TYR A CA 1
ATOM 1072 C C . TYR A 1 123 ? 1.092 -10.347 -14.952 1.00 64.12 123 TYR A C 1
ATOM 1074 O O . TYR A 1 123 ? 2.255 -10.502 -14.572 1.00 64.12 123 TYR A O 1
ATOM 1082 N N . GLU A 1 124 ? 0.410 -11.241 -15.672 1.00 44.81 124 GLU A N 1
ATOM 1083 C CA . GLU A 1 124 ? 1.016 -12.400 -16.349 1.00 44.81 124 GLU A CA 1
ATOM 1084 C C . GLU A 1 124 ? 1.939 -11.971 -17.497 1.00 44.81 124 GLU A C 1
ATOM 1086 O O . GLU A 1 124 ? 1.639 -10.945 -18.157 1.00 44.81 124 GLU A O 1
#

pLDDT: mean 79.57, std 13.8, range [44.81, 95.69]

Radius of gyration: 18.85 Å; chains: 1; bounding box: 36×36×60 Å

Organism: NCBI:txid1775173

Foldseek 3Di:
DDDPPPPQWDWADDPPPDWTKIKHWDPFWDWDKDWFDDDPPPDDDDPRDRDIDIDTHTDIWMKTFDPVQKDKDWPVVVVPDDDDDDSVVVVVCVVVLVPDFDWDWADPDPTIIITTTIHIDDDD

Sequence (124 aa):
MIDKKDTLIKKIENKKGSPNHYQFFFTEKKKIKKNNTPIIKNKIWVADTKYNYYVYERDSYEFVFYRTEDKLISKKVLESLTYVKRREQLLKTEKLLFNFTIYFIEPVNKNKYIMRKVYPVFYE